Protein AF-A0A970Y385-F1 (afdb_monomer)

Secondary structure (DSSP, 8-state):
---------THHHHHHHHHHHHHHHHHHHHHHSTT-HHHHHHHHHHHHHHHHHHHHHHHHHHHHHHHHHHHHH-HHHHHHHHHHTT---TT---------

pLDDT: mean 77.18, std 12.48, range [42.38, 94.88]

Mean predicted aligned error: 15.63 Å

Sequence (100 aa):
MAYAKHRNTHKKELYYILCIVVVTLVLSFSIFGPGGYRQLRQAELELELQRARVEELERSNHERMQSIEELRSNKEALEKYARQKGYGKEGEIIHHVPGQ

Solvent-accessible surface area (backbone atoms only — not comparable to full-atom values): 6006 Å² total; per-residue (Å²): 136,86,83,80,77,79,77,77,74,57,63,61,60,52,49,52,52,50,52,50,52,52,52,54,49,52,53,48,45,52,52,71,31,92,87,10,66,59,56,53,54,50,52,51,54,50,50,52,54,52,48,53,52,50,53,53,49,52,51,54,48,50,56,51,48,50,52,50,51,51,36,68,74,32,68,65,55,37,49,55,53,35,49,77,73,72,48,69,62,94,89,53,84,78,82,78,78,86,80,133

Foldseek 3Di:
DDDPDPPPPCVVVVVVVVVVVVVVVVVCCQQVPDVHPVVVVVVVVVVVVVVVVVVVVVVVVVVVVVVVVVCVVDVVNVQVVCVVVVHDPVPDDDDDDPDD

Radius of gyration: 37.76 Å; Cα contacts (8 Å, |Δi|>4): 22; chains: 1; bounding box: 76×26×111 Å

Structure (mmCIF, N/CA/C/O backbone):
data_AF-A0A970Y385-F1
#
_entry.id   AF-A0A970Y385-F1
#
loop_
_atom_site.group_PDB
_atom_site.id
_atom_site.type_symbol
_atom_site.label_atom_id
_atom_site.label_alt_id
_atom_site.label_comp_id
_atom_site.label_asym_id
_atom_site.label_entity_id
_atom_site.label_seq_id
_atom_site.pdbx_PDB_ins_code
_atom_site.Cartn_x
_atom_site.Cartn_y
_atom_site.Cartn_z
_atom_site.occupancy
_atom_site.B_iso_or_equiv
_atom_site.auth_seq_id
_atom_site.auth_comp_id
_atom_site.auth_asym_id
_atom_site.auth_atom_id
_atom_site.pdbx_PDB_model_num
ATOM 1 N N . MET A 1 1 ? 35.122 -9.277 -72.509 1.00 42.38 1 MET A N 1
ATOM 2 C CA . MET A 1 1 ? 34.644 -8.233 -71.576 1.00 42.38 1 MET A CA 1
ATOM 3 C C . MET A 1 1 ? 34.367 -8.903 -70.239 1.00 42.38 1 MET A C 1
ATOM 5 O O . M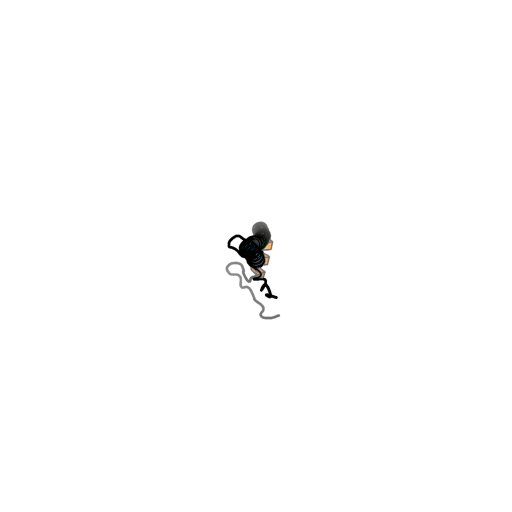ET A 1 1 ? 33.494 -9.757 -70.179 1.00 42.38 1 MET A O 1
ATOM 9 N N . ALA A 1 2 ? 35.192 -8.649 -69.221 1.00 43.38 2 ALA A N 1
ATOM 10 C CA . ALA A 1 2 ? 35.123 -9.359 -67.943 1.00 43.38 2 ALA A CA 1
ATOM 11 C C . ALA A 1 2 ? 34.048 -8.738 -67.036 1.00 43.38 2 ALA A C 1
ATOM 13 O O . ALA A 1 2 ? 34.110 -7.553 -66.716 1.00 43.38 2 ALA A O 1
ATOM 14 N N . TYR A 1 3 ? 33.058 -9.542 -66.645 1.00 53.66 3 TYR A N 1
ATOM 15 C CA . TYR A 1 3 ? 31.967 -9.147 -65.755 1.00 53.66 3 TYR A CA 1
ATOM 16 C C . TYR A 1 3 ? 32.496 -9.058 -64.316 1.00 53.66 3 TYR A C 1
ATOM 18 O O . TYR A 1 3 ? 32.768 -10.075 -63.673 1.00 53.66 3 TYR A O 1
ATOM 26 N N . ALA A 1 4 ? 32.679 -7.840 -63.807 1.00 53.34 4 ALA A N 1
ATOM 27 C CA . ALA A 1 4 ? 33.072 -7.611 -62.424 1.00 53.34 4 ALA A CA 1
ATOM 28 C C . ALA A 1 4 ? 31.910 -7.994 -61.492 1.00 53.34 4 ALA A C 1
ATOM 30 O O . ALA A 1 4 ? 30.915 -7.282 -61.366 1.00 53.34 4 ALA A O 1
ATOM 31 N N . LYS A 1 5 ? 32.027 -9.154 -60.842 1.00 53.19 5 LYS A N 1
ATOM 32 C CA . LYS A 1 5 ? 31.095 -9.617 -59.810 1.00 53.19 5 LYS A CA 1
ATOM 33 C C . LYS A 1 5 ? 31.213 -8.690 -58.600 1.00 53.19 5 LYS A C 1
ATOM 35 O O . LYS A 1 5 ? 32.161 -8.801 -57.824 1.00 53.19 5 LYS A O 1
ATOM 40 N N . HIS A 1 6 ? 30.262 -7.771 -58.451 1.00 54.91 6 HIS A N 1
ATOM 41 C CA . HIS A 1 6 ? 30.182 -6.859 -57.313 1.00 54.91 6 HIS A CA 1
ATOM 42 C C . HIS A 1 6 ? 29.996 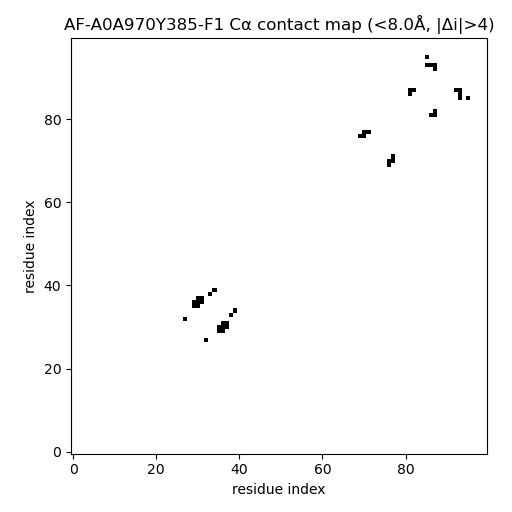-7.689 -56.033 1.00 54.91 6 HIS A C 1
ATOM 44 O O . HIS A 1 6 ? 28.914 -8.198 -55.741 1.00 54.91 6 HIS A O 1
ATOM 50 N N . ARG A 1 7 ? 31.085 -7.915 -55.290 1.00 59.62 7 ARG A N 1
ATOM 51 C CA . ARG A 1 7 ? 31.055 -8.606 -53.998 1.00 59.62 7 ARG A CA 1
ATOM 52 C C . ARG A 1 7 ? 30.494 -7.614 -52.981 1.00 59.62 7 ARG A C 1
ATOM 54 O O . ARG A 1 7 ? 31.245 -6.911 -52.306 1.00 59.62 7 ARG A O 1
ATOM 61 N N . ASN A 1 8 ? 29.167 -7.501 -52.946 1.00 62.69 8 ASN A N 1
ATOM 62 C CA . ASN A 1 8 ? 28.474 -6.593 -52.043 1.00 62.69 8 ASN A CA 1
ATOM 63 C C . ASN A 1 8 ? 28.884 -6.903 -50.606 1.00 62.69 8 ASN A C 1
ATOM 65 O O . ASN A 1 8 ? 28.675 -7.987 -50.064 1.00 62.69 8 ASN A O 1
ATOM 69 N N . THR A 1 9 ? 29.568 -5.935 -50.012 1.00 67.88 9 THR A N 1
ATOM 70 C CA . THR A 1 9 ? 30.086 -6.027 -48.658 1.00 67.88 9 THR A CA 1
ATOM 71 C C . THR A 1 9 ? 28.949 -5.628 -47.726 1.00 67.88 9 THR A C 1
ATOM 73 O O . THR A 1 9 ? 28.840 -4.478 -47.313 1.00 67.88 9 THR A O 1
ATOM 76 N N . HIS A 1 10 ? 28.094 -6.596 -47.385 1.00 77.12 10 HIS A N 1
ATOM 77 C CA . HIS A 1 10 ? 26.955 -6.456 -46.460 1.00 77.12 10 HIS A CA 1
ATOM 78 C C . HIS A 1 10 ? 27.366 -6.163 -45.001 1.00 77.12 10 HIS A C 1
ATOM 80 O O . HIS A 1 10 ? 26.557 -6.255 -44.086 1.00 77.12 10 HIS A O 1
ATOM 86 N N . LYS 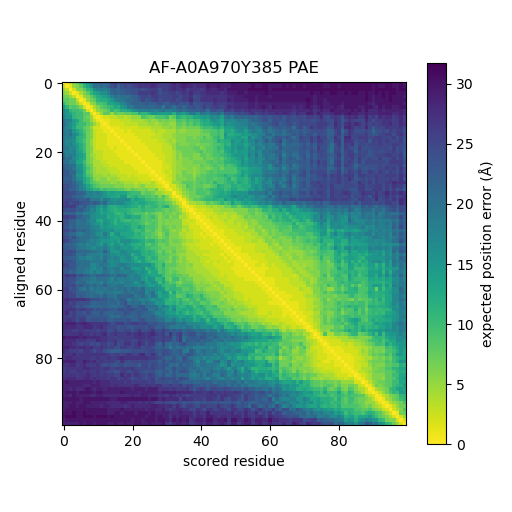A 1 11 ? 28.628 -5.785 -44.756 1.00 81.31 11 LYS A N 1
ATOM 87 C CA . LYS A 1 11 ? 29.149 -5.456 -43.422 1.00 81.31 11 LYS A CA 1
ATOM 88 C C . LYS A 1 11 ? 28.409 -4.273 -42.791 1.00 81.31 11 LYS A C 1
ATOM 90 O O . LYS A 1 11 ? 28.223 -4.265 -41.584 1.00 81.31 11 LYS A O 1
ATOM 95 N N . LYS A 1 12 ? 27.979 -3.297 -43.602 1.00 84.00 12 LYS A N 1
ATOM 96 C CA . LYS A 1 12 ? 27.217 -2.128 -43.131 1.00 84.00 12 LYS A CA 1
ATOM 97 C C . LYS A 1 12 ? 25.797 -2.513 -42.711 1.00 84.00 12 LYS A C 1
ATOM 99 O O . LYS A 1 12 ? 25.380 -2.161 -41.619 1.00 84.00 12 LYS A O 1
ATOM 104 N N . GLU A 1 13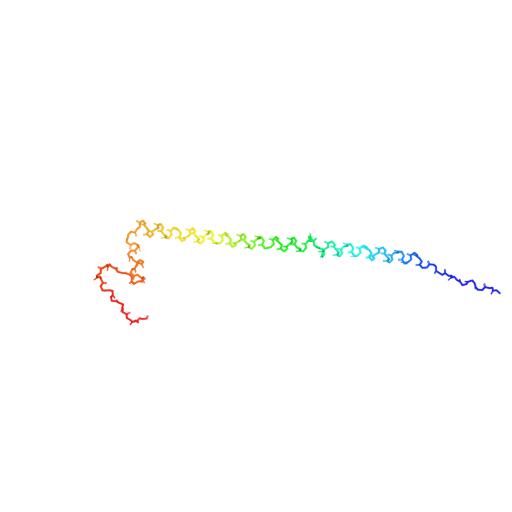 ? 25.108 -3.301 -43.534 1.00 86.69 13 GLU A N 1
ATOM 105 C CA . GLU A 1 13 ? 23.786 -3.866 -43.222 1.00 86.69 13 GLU A CA 1
ATOM 106 C C . GLU A 1 13 ? 23.830 -4.677 -41.918 1.00 86.69 13 GLU A C 1
ATOM 108 O O . GLU A 1 13 ? 23.050 -4.437 -41.001 1.00 86.69 13 GLU A O 1
ATOM 113 N N . LEU A 1 14 ? 24.815 -5.574 -41.789 1.00 90.44 14 LEU A N 1
ATOM 114 C CA . LEU A 1 14 ? 25.028 -6.372 -40.579 1.00 90.44 14 LEU A CA 1
ATOM 115 C C . LEU A 1 14 ? 25.312 -5.506 -39.347 1.00 90.44 14 LEU A C 1
ATOM 117 O O . LEU A 1 14 ? 24.818 -5.813 -38.267 1.00 90.44 14 LEU A O 1
ATOM 121 N N . TYR A 1 15 ? 26.074 -4.422 -39.502 1.00 91.94 15 TYR A N 1
ATOM 122 C CA . TYR A 1 15 ? 26.342 -3.480 -38.418 1.00 91.94 15 TYR A CA 1
ATOM 123 C C . TYR A 1 15 ? 25.065 -2.777 -37.942 1.00 91.94 15 TYR A C 1
ATOM 125 O O . TYR A 1 15 ? 24.811 -2.729 -36.741 1.00 91.94 15 TYR A O 1
ATOM 133 N N . TYR A 1 16 ? 24.225 -2.292 -38.862 1.00 93.38 16 TYR A N 1
ATOM 134 C CA . TYR A 1 16 ? 22.958 -1.656 -38.493 1.00 93.38 16 TYR A CA 1
ATOM 135 C C . TYR A 1 16 ? 21.989 -2.637 -37.833 1.00 93.38 16 TYR A C 1
ATOM 137 O O . TYR A 1 16 ? 21.394 -2.299 -36.811 1.00 93.38 16 TYR A O 1
ATOM 145 N N . ILE A 1 17 ? 21.881 -3.863 -38.352 1.00 93.44 17 ILE A N 1
ATOM 146 C CA . ILE A 1 17 ? 21.058 -4.915 -37.742 1.00 93.44 17 ILE A CA 1
ATOM 147 C C . ILE A 1 17 ? 21.552 -5.217 -36.323 1.00 93.44 17 ILE A C 1
ATOM 149 O O . ILE A 1 17 ? 20.748 -5.260 -35.394 1.00 93.44 17 ILE A O 1
ATOM 153 N N . LEU A 1 18 ? 22.867 -5.361 -36.128 1.00 94.25 18 LEU A N 1
ATOM 154 C CA . LEU A 1 18 ? 23.453 -5.594 -34.808 1.00 94.25 18 LEU A CA 1
ATOM 155 C C . LEU A 1 18 ? 23.150 -4.435 -33.845 1.00 94.25 18 LEU A C 1
ATOM 157 O O . LEU A 1 18 ? 22.726 -4.677 -32.718 1.00 94.25 18 LEU A O 1
ATOM 161 N N . CYS A 1 19 ? 23.308 -3.184 -34.288 1.00 94.06 19 CYS A N 1
ATOM 162 C CA . CYS A 1 19 ? 22.969 -2.011 -33.481 1.00 94.06 19 CYS A CA 1
ATOM 163 C C . CYS A 1 19 ? 21.497 -2.005 -33.059 1.00 94.06 19 CYS A C 1
ATOM 165 O O . CYS A 1 19 ? 21.206 -1.766 -31.889 1.00 94.06 19 CYS A O 1
ATOM 167 N N . ILE A 1 20 ? 20.575 -2.302 -33.979 1.00 94.88 20 ILE A N 1
ATOM 168 C CA . ILE A 1 20 ? 19.142 -2.365 -33.670 1.00 94.88 20 ILE A CA 1
ATOM 169 C C . ILE A 1 20 ? 18.876 -3.458 -32.631 1.00 94.88 20 ILE A C 1
ATOM 171 O O . ILE A 1 20 ? 18.231 -3.187 -31.623 1.00 94.88 20 ILE A O 1
ATOM 175 N N . VAL A 1 21 ? 19.431 -4.658 -32.820 1.00 94.81 21 VAL A N 1
ATOM 176 C CA . VAL A 1 21 ? 19.264 -5.782 -31.883 1.00 94.81 21 VAL A CA 1
ATOM 177 C C . VAL A 1 21 ? 19.760 -5.424 -30.481 1.00 94.81 21 VAL A C 1
ATOM 179 O O . VAL A 1 21 ? 19.065 -5.687 -29.500 1.00 94.81 21 VAL A O 1
ATOM 182 N N . VAL A 1 22 ? 20.926 -4.782 -30.373 1.00 94.62 22 VAL A N 1
ATOM 183 C CA . VAL A 1 22 ? 21.484 -4.344 -29.084 1.00 94.62 22 VAL A CA 1
ATOM 184 C C . VAL A 1 22 ? 20.566 -3.325 -28.411 1.00 94.62 22 VAL A C 1
ATOM 186 O O . VAL A 1 22 ? 20.244 -3.480 -27.234 1.00 94.62 22 VAL A O 1
ATOM 189 N N . VAL A 1 23 ? 20.091 -2.317 -29.146 1.00 93.75 23 VAL A N 1
ATOM 190 C CA . VAL A 1 23 ? 19.178 -1.299 -28.602 1.00 93.75 23 VAL A CA 1
ATOM 191 C C . VAL A 1 23 ? 17.864 -1.931 -28.136 1.00 93.75 23 VAL A C 1
ATOM 193 O O . VAL A 1 23 ? 17.404 -1.648 -27.030 1.00 93.75 23 VAL A O 1
ATOM 196 N N . THR A 1 24 ? 17.276 -2.830 -28.927 1.00 89.94 24 THR A N 1
ATOM 197 C CA . THR A 1 24 ? 16.033 -3.523 -28.559 1.00 89.94 24 THR A CA 1
ATOM 198 C C . THR A 1 24 ? 16.210 -4.398 -27.319 1.00 89.94 24 THR A C 1
ATOM 200 O O . THR A 1 24 ? 15.327 -4.418 -26.457 1.00 89.94 24 THR A O 1
ATOM 203 N N . LEU A 1 25 ? 17.349 -5.084 -27.183 1.00 88.88 25 LEU A N 1
ATOM 204 C CA . LEU A 1 25 ? 17.663 -5.866 -25.988 1.00 88.88 25 LEU A CA 1
ATOM 205 C C . LEU A 1 25 ? 17.789 -4.973 -24.755 1.00 88.88 25 LEU A C 1
ATOM 207 O O . LEU A 1 25 ? 17.149 -5.258 -23.748 1.00 88.88 25 LEU A O 1
ATOM 211 N N . VAL A 1 26 ? 18.539 -3.871 -24.835 1.00 86.62 26 VAL A N 1
ATOM 212 C CA . VAL A 1 26 ? 18.705 -2.934 -23.709 1.00 86.62 26 VAL A CA 1
ATOM 213 C C . VAL A 1 26 ? 17.359 -2.367 -23.254 1.00 86.62 26 VAL A C 1
ATOM 215 O O . VAL A 1 26 ? 17.072 -2.356 -22.058 1.00 86.62 26 VAL A O 1
ATOM 218 N N . LEU A 1 27 ? 16.498 -1.960 -24.189 1.00 83.50 27 LEU A N 1
ATOM 219 C CA . LEU A 1 27 ? 15.157 -1.466 -23.864 1.00 83.50 27 LEU A CA 1
ATOM 220 C C . LEU A 1 27 ? 14.289 -2.550 -23.218 1.00 83.50 27 LEU A C 1
ATOM 222 O O . LEU A 1 27 ? 13.618 -2.294 -22.220 1.00 83.50 27 LEU A O 1
ATOM 226 N N . SER A 1 28 ? 14.342 -3.776 -23.739 1.00 81.75 28 SER A N 1
ATOM 227 C CA . SER A 1 28 ? 13.593 -4.904 -23.180 1.00 81.75 28 SER A CA 1
ATOM 228 C C . SER A 1 28 ? 14.061 -5.234 -21.763 1.00 81.75 28 SER A C 1
ATOM 230 O O . SER A 1 28 ? 13.231 -5.373 -20.870 1.00 81.75 28 SER A O 1
ATOM 232 N N . PHE A 1 29 ? 15.374 -5.273 -21.521 1.00 79.25 29 PHE A N 1
ATOM 233 C CA . PHE A 1 29 ? 15.946 -5.469 -20.187 1.00 79.25 29 PHE A CA 1
ATOM 234 C C . PHE A 1 29 ? 15.653 -4.306 -19.237 1.00 79.25 29 PHE A C 1
ATOM 236 O O . PHE A 1 29 ? 15.497 -4.534 -18.047 1.00 79.25 29 PHE A O 1
ATOM 243 N N . SER A 1 30 ? 15.533 -3.071 -19.717 1.00 74.12 30 SER A N 1
ATOM 244 C CA . SER A 1 30 ? 15.165 -1.939 -18.860 1.00 74.12 30 SER A CA 1
ATOM 245 C C . SER A 1 30 ? 13.688 -1.985 -18.440 1.00 74.12 30 SER A C 1
ATOM 247 O O . SER A 1 30 ? 13.352 -1.666 -17.300 1.00 74.12 30 SER A O 1
ATOM 249 N N . ILE A 1 31 ? 12.800 -2.437 -19.332 1.00 68.44 31 ILE A N 1
ATOM 250 C CA . ILE A 1 31 ? 11.356 -2.522 -19.061 1.00 68.44 31 ILE A CA 1
ATOM 251 C C . ILE A 1 31 ? 10.998 -3.790 -18.265 1.00 68.44 31 ILE A C 1
ATOM 253 O O . ILE A 1 31 ? 10.141 -3.734 -17.381 1.00 68.44 31 ILE A O 1
ATOM 257 N N . PHE A 1 32 ? 11.639 -4.923 -18.574 1.00 70.25 32 PHE A N 1
ATOM 258 C CA . PHE A 1 32 ? 11.364 -6.241 -17.980 1.00 70.25 32 PHE A CA 1
ATOM 259 C C . PHE A 1 32 ? 12.411 -6.711 -16.963 1.00 70.25 32 PHE A C 1
ATOM 261 O O . PHE A 1 32 ? 12.246 -7.776 -16.370 1.00 70.25 32 PHE A O 1
ATOM 268 N N . GLY A 1 33 ? 13.489 -5.959 -16.760 1.00 68.56 33 GLY A N 1
ATOM 269 C CA . GLY A 1 33 ? 14.539 -6.319 -15.815 1.00 68.56 33 GLY A CA 1
ATOM 270 C C . GLY A 1 33 ? 14.118 -6.181 -14.351 1.00 68.56 33 GLY A C 1
ATOM 271 O O . GLY A 1 33 ? 13.110 -5.537 -14.036 1.00 68.56 33 GLY A O 1
ATOM 272 N N . PRO A 1 34 ? 14.899 -6.782 -13.437 1.00 59.72 34 PRO A N 1
ATOM 273 C CA . PRO A 1 34 ? 14.704 -6.625 -11.999 1.00 59.72 34 PRO A CA 1
ATOM 274 C C . PRO A 1 34 ? 14.817 -5.141 -11.614 1.00 59.72 34 PRO A C 1
ATOM 276 O O . PRO A 1 34 ? 15.784 -4.478 -11.981 1.00 59.72 34 PRO A O 1
ATOM 279 N N . GLY A 1 35 ? 13.806 -4.610 -10.919 1.00 62.66 35 GLY A N 1
ATOM 280 C CA . GLY A 1 35 ? 13.692 -3.176 -10.613 1.00 62.66 35 GLY A CA 1
ATOM 281 C C . GLY A 1 35 ? 13.109 -2.304 -11.737 1.00 62.66 35 GLY A C 1
ATOM 282 O O . GLY A 1 35 ? 13.094 -1.082 -11.613 1.00 62.66 35 GLY A O 1
ATOM 283 N N . GLY A 1 36 ? 12.627 -2.900 -12.833 1.00 66.81 36 GLY A N 1
ATOM 284 C CA . GLY A 1 36 ? 12.000 -2.174 -13.939 1.00 66.81 36 GLY A CA 1
ATOM 285 C C . GLY A 1 36 ? 10.637 -1.561 -13.591 1.00 66.81 36 GLY A C 1
ATOM 286 O O . GLY A 1 36 ? 10.008 -1.880 -12.578 1.00 66.81 36 GLY A O 1
ATOM 287 N N . TYR A 1 37 ? 10.130 -0.715 -14.493 1.00 69.44 37 TYR A N 1
ATOM 288 C CA . TYR A 1 37 ? 8.885 0.055 -14.332 1.00 69.44 37 TYR A CA 1
ATOM 289 C C . TYR A 1 37 ? 7.665 -0.797 -13.936 1.00 69.44 37 TYR A C 1
ATOM 291 O O . TYR A 1 37 ? 6.792 -0.341 -13.200 1.00 69.44 37 TYR A O 1
ATOM 299 N N . ARG A 1 38 ? 7.602 -2.060 -14.384 1.00 73.38 38 ARG A N 1
ATOM 300 C CA . ARG A 1 38 ? 6.506 -2.970 -14.018 1.00 73.38 38 ARG A CA 1
ATOM 301 C C . ARG A 1 38 ? 6.521 -3.386 -12.549 1.00 73.38 38 ARG A C 1
ATOM 303 O O . ARG A 1 38 ? 5.452 -3.434 -11.952 1.00 73.38 38 ARG A O 1
ATOM 310 N N . GLN A 1 39 ? 7.694 -3.661 -11.978 1.00 76.75 39 GLN A N 1
ATOM 311 C CA . GLN A 1 39 ? 7.804 -4.028 -10.562 1.00 76.75 39 GLN A CA 1
ATOM 312 C C . GLN A 1 39 ? 7.500 -2.833 -9.664 1.00 76.75 39 GLN A C 1
ATOM 314 O O . GLN A 1 39 ? 6.757 -2.980 -8.702 1.00 76.75 39 GLN A O 1
ATOM 319 N N . LEU A 1 40 ? 7.997 -1.645 -10.025 1.00 77.62 40 LEU A N 1
ATOM 320 C CA . LEU A 1 40 ? 7.674 -0.406 -9.314 1.00 77.62 40 LEU A CA 1
ATOM 321 C C . LEU A 1 40 ? 6.165 -0.153 -9.292 1.00 77.62 40 LEU A C 1
ATOM 323 O O . LEU A 1 40 ? 5.592 0.050 -8.229 1.00 77.62 40 LEU A O 1
ATOM 327 N N . ARG A 1 41 ? 5.500 -0.276 -10.445 1.00 80.06 41 ARG A N 1
ATOM 328 C CA . ARG A 1 41 ? 4.053 -0.060 -10.536 1.00 80.06 41 ARG A CA 1
ATOM 329 C C . ARG A 1 41 ? 3.236 -1.105 -9.770 1.00 80.06 41 ARG A C 1
ATOM 331 O O . ARG A 1 41 ? 2.185 -0.779 -9.231 1.00 80.06 41 ARG A O 1
ATOM 338 N N . GLN A 1 42 ? 3.695 -2.356 -9.722 1.00 81.25 42 GLN A N 1
ATOM 339 C CA . GLN A 1 42 ? 3.065 -3.391 -8.894 1.00 81.25 42 GLN A CA 1
ATOM 340 C C . GLN A 1 42 ? 3.245 -3.106 -7.401 1.00 81.25 42 GLN A C 1
ATOM 342 O O . GLN A 1 42 ? 2.277 -3.210 -6.655 1.00 81.25 42 GLN A O 1
ATOM 347 N N . ALA A 1 43 ? 4.443 -2.695 -6.981 1.00 79.88 43 ALA A N 1
ATOM 348 C CA . ALA A 1 43 ? 4.721 -2.342 -5.593 1.00 79.88 43 ALA A CA 1
ATOM 349 C C . ALA A 1 43 ? 3.925 -1.107 -5.136 1.00 79.88 43 ALA A C 1
ATOM 351 O O . ALA A 1 43 ? 3.431 -1.085 -4.014 1.00 79.88 43 ALA A O 1
ATOM 352 N N . GLU A 1 44 ? 3.752 -0.105 -6.005 1.00 83.00 44 GLU A N 1
ATOM 353 C CA . GLU A 1 44 ? 2.891 1.056 -5.740 1.00 83.00 44 GLU A CA 1
ATOM 354 C C . GLU A 1 44 ? 1.430 0.641 -5.535 1.00 83.00 44 GLU A C 1
ATOM 356 O O . GLU A 1 44 ? 0.823 1.021 -4.536 1.00 83.00 44 GLU A O 1
ATOM 361 N N . LEU A 1 45 ? 0.885 -0.197 -6.425 1.00 86.50 45 LEU A N 1
ATOM 362 C CA . LEU A 1 45 ? -0.481 -0.717 -6.291 1.00 86.50 45 LEU A CA 1
ATOM 363 C C . LEU A 1 45 ? -0.663 -1.543 -5.012 1.00 86.50 45 LEU A C 1
ATOM 365 O O . LEU A 1 45 ? -1.691 -1.445 -4.344 1.00 86.50 45 LEU A O 1
ATOM 369 N N . GLU A 1 46 ? 0.326 -2.361 -4.658 1.00 84.75 46 GLU A N 1
ATOM 370 C CA . GLU A 1 46 ? 0.284 -3.163 -3.438 1.00 84.75 46 GLU A CA 1
ATOM 371 C C . GLU A 1 46 ? 0.347 -2.285 -2.180 1.00 84.75 46 GLU A C 1
ATOM 373 O O . GLU A 1 46 ? -0.412 -2.509 -1.235 1.00 84.75 46 GLU A O 1
ATOM 378 N N . LEU A 1 47 ? 1.173 -1.236 -2.190 1.00 86.50 47 LEU A N 1
ATOM 379 C CA . LEU A 1 47 ? 1.228 -0.236 -1.125 1.00 86.50 47 LEU A CA 1
ATOM 380 C C . LEU A 1 47 ? -0.097 0.510 -0.962 1.00 86.50 47 LEU A C 1
ATOM 382 O O . LEU A 1 47 ? -0.554 0.694 0.166 1.00 86.50 47 LEU A O 1
ATOM 386 N N . GLU A 1 48 ? -0.725 0.934 -2.059 1.00 88.56 48 GLU A N 1
ATOM 387 C CA . GLU A 1 48 ? -2.031 1.599 -2.017 1.00 88.56 48 GLU A CA 1
ATOM 388 C C . GLU A 1 48 ? -3.114 0.681 -1.443 1.00 88.56 48 GLU A C 1
ATOM 390 O O . GLU A 1 48 ? -3.866 1.090 -0.556 1.00 88.56 48 GLU A O 1
ATOM 395 N N . LEU A 1 49 ? -3.151 -0.585 -1.869 1.00 90.00 49 LEU A N 1
ATOM 396 C CA . LEU A 1 49 ? -4.086 -1.578 -1.336 1.00 90.00 49 LEU A CA 1
ATOM 397 C C . LEU A 1 49 ? -3.876 -1.830 0.158 1.00 90.00 49 LEU A C 1
ATOM 399 O O . LEU A 1 49 ? -4.844 -1.935 0.913 1.00 90.00 49 LEU A O 1
ATOM 403 N N . GLN A 1 50 ? -2.623 -1.937 0.600 1.00 85.50 50 GLN A N 1
ATOM 404 C CA . GLN A 1 50 ? -2.311 -2.128 2.014 1.00 85.50 50 GLN A CA 1
ATOM 405 C C . GLN A 1 50 ? -2.703 -0.901 2.842 1.00 85.50 50 GLN A C 1
ATOM 407 O O . GLN A 1 50 ? -3.302 -1.061 3.904 1.00 85.50 50 GLN A O 1
ATOM 412 N N . ARG A 1 51 ? -2.449 0.316 2.346 1.00 86.81 51 ARG A N 1
ATOM 413 C CA . ARG A 1 51 ? -2.884 1.557 3.008 1.00 86.81 51 ARG A CA 1
ATOM 414 C C . ARG A 1 51 ? -4.400 1.635 3.138 1.00 86.81 51 ARG A C 1
ATOM 416 O O . ARG A 1 51 ? -4.885 1.922 4.226 1.00 86.81 51 ARG A O 1
ATOM 423 N N . ALA A 1 52 ? -5.134 1.309 2.076 1.00 89.12 52 ALA A N 1
ATOM 424 C CA . ALA A 1 52 ? -6.593 1.288 2.107 1.00 89.12 52 ALA A CA 1
ATOM 425 C C . ALA A 1 52 ? -7.131 0.302 3.160 1.00 89.12 52 ALA A C 1
ATOM 427 O O . ALA A 1 52 ? -8.053 0.635 3.900 1.00 89.12 52 ALA A O 1
ATOM 428 N N . ARG A 1 53 ? -6.516 -0.883 3.290 1.00 86.38 53 ARG A N 1
ATOM 429 C CA . ARG A 1 53 ? -6.887 -1.852 4.336 1.00 86.38 53 ARG A CA 1
ATOM 430 C C . ARG A 1 53 ? -6.594 -1.352 5.743 1.00 86.38 53 ARG A C 1
ATOM 432 O O . ARG A 1 53 ? -7.384 -1.610 6.644 1.00 86.38 53 ARG A O 1
ATOM 439 N N . VAL A 1 54 ? -5.459 -0.686 5.949 1.00 89.25 54 VAL A N 1
ATOM 440 C CA . VAL A 1 54 ? -5.122 -0.107 7.257 1.00 89.25 54 VAL A CA 1
ATOM 441 C C . VAL A 1 54 ? -6.143 0.959 7.632 1.00 89.25 54 VAL A C 1
ATOM 443 O O . VAL A 1 54 ? -6.668 0.921 8.738 1.00 89.25 54 VAL A O 1
ATOM 446 N N . GLU A 1 55 ? -6.486 1.846 6.702 1.00 90.94 55 GLU A N 1
ATOM 447 C CA . GLU A 1 55 ? -7.466 2.903 6.948 1.00 90.94 55 GLU A CA 1
ATOM 448 C C . GLU A 1 55 ? -8.864 2.337 7.253 1.00 90.94 55 GLU A C 1
ATOM 450 O O . GLU A 1 55 ? -9.533 2.788 8.183 1.00 90.94 55 GLU A O 1
ATOM 455 N N . GLU A 1 56 ? -9.302 1.309 6.522 1.00 91.06 56 GLU A N 1
ATOM 456 C CA . GLU A 1 56 ? -10.551 0.596 6.811 1.00 91.06 56 GLU A CA 1
ATOM 457 C C . GLU A 1 56 ? -10.532 -0.033 8.213 1.00 91.06 56 GLU A C 1
ATOM 459 O O . GLU A 1 56 ? -11.499 0.083 8.975 1.00 91.06 56 GLU A O 1
ATOM 464 N N . LEU A 1 57 ? -9.416 -0.668 8.581 1.00 89.62 57 LEU A N 1
ATOM 465 C CA . LEU A 1 57 ? -9.270 -1.322 9.875 1.00 89.62 57 LEU A CA 1
ATOM 466 C C . LEU A 1 57 ? -9.251 -0.309 11.024 1.00 89.62 57 LEU A C 1
ATOM 468 O O . LEU A 1 57 ? -9.886 -0.548 12.049 1.00 89.62 57 LEU A O 1
ATOM 472 N N . GLU A 1 58 ? -8.570 0.825 10.855 1.00 88.62 58 GLU A N 1
ATOM 473 C CA . GLU A 1 58 ? -8.550 1.913 11.834 1.00 88.62 58 GLU A CA 1
ATOM 474 C C . GLU A 1 58 ? -9.942 2.511 12.039 1.00 88.62 58 GLU A C 1
ATOM 476 O O . GLU A 1 58 ? -10.364 2.677 13.186 1.00 88.62 58 GLU A O 1
ATOM 481 N N . ARG A 1 59 ? -10.696 2.757 10.958 1.00 89.81 59 ARG A N 1
ATOM 482 C CA . ARG A 1 59 ? -12.087 3.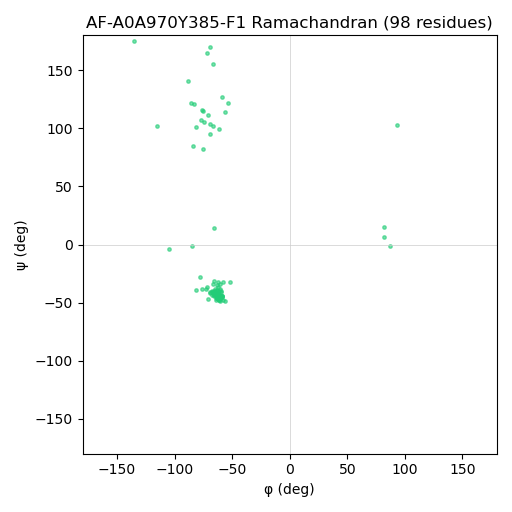229 11.055 1.00 89.81 59 ARG A CA 1
ATOM 483 C C . ARG A 1 59 ? -12.968 2.230 11.798 1.00 89.81 59 ARG A C 1
ATOM 485 O O . ARG A 1 59 ? -13.642 2.614 12.751 1.00 89.81 59 ARG A O 1
ATOM 492 N N . SER A 1 60 ? -12.905 0.945 11.440 1.00 88.19 60 SER A N 1
ATOM 493 C CA . SER A 1 60 ? -13.688 -0.088 12.132 1.00 88.19 60 SER A CA 1
ATOM 494 C C . SER A 1 60 ? -13.297 -0.215 13.606 1.00 88.19 60 SER A C 1
ATOM 496 O O . SER A 1 60 ? -14.151 -0.437 14.466 1.00 88.19 60 SER A O 1
ATOM 498 N N . ASN A 1 61 ? -12.011 -0.066 13.926 1.00 89.50 61 ASN A N 1
ATOM 499 C CA . ASN A 1 61 ? -11.543 -0.090 15.306 1.00 89.50 61 ASN A CA 1
ATOM 500 C C . ASN A 1 61 ? -12.086 1.113 16.087 1.00 89.50 61 ASN A C 1
ATOM 502 O O . ASN A 1 61 ? -12.598 0.942 17.191 1.00 89.50 61 ASN A O 1
ATOM 506 N N . HIS A 1 62 ? -12.067 2.305 15.487 1.00 89.06 62 HIS A N 1
ATOM 507 C CA . HIS A 1 62 ? -12.611 3.509 16.104 1.00 89.06 62 HIS A CA 1
ATOM 508 C C . HIS A 1 62 ? -14.115 3.386 16.392 1.00 89.06 62 HIS A C 1
ATOM 510 O O . HIS A 1 62 ? -14.542 3.655 17.511 1.00 89.06 62 HIS A O 1
ATOM 516 N N . GLU A 1 63 ? -14.908 2.892 15.437 1.00 87.88 63 GLU A N 1
ATOM 517 C CA . GLU A 1 63 ? -16.350 2.651 15.618 1.00 87.88 63 GLU A CA 1
ATOM 518 C C . GLU A 1 63 ? -16.639 1.629 16.729 1.00 87.88 63 GLU A C 1
ATOM 520 O O . GLU A 1 63 ? -17.528 1.816 17.568 1.00 87.88 63 GLU A O 1
ATOM 525 N N . ARG A 1 64 ? -15.859 0.542 16.780 1.00 82.56 64 ARG A N 1
ATOM 526 C CA . ARG A 1 64 ? -15.973 -0.464 17.845 1.00 82.56 64 ARG A CA 1
ATOM 527 C C . ARG A 1 64 ? -15.602 0.119 19.200 1.00 82.56 64 ARG A C 1
ATOM 529 O O . ARG A 1 64 ? -16.269 -0.186 20.184 1.00 82.56 64 ARG A O 1
ATOM 536 N N . MET A 1 65 ? -14.565 0.949 19.257 1.00 84.38 65 MET A N 1
ATOM 537 C CA . MET A 1 65 ? -14.137 1.590 20.495 1.00 84.38 65 MET A CA 1
ATOM 538 C C . MET A 1 65 ? -15.202 2.560 21.008 1.00 84.38 65 MET A C 1
ATOM 540 O O . MET A 1 65 ? -15.531 2.518 22.188 1.00 84.38 65 MET A O 1
ATOM 544 N N . GLN A 1 66 ? -15.809 3.355 20.122 1.00 84.44 66 GLN A N 1
ATOM 545 C CA . GLN A 1 66 ? -16.946 4.211 20.471 1.00 84.44 66 GLN A CA 1
ATOM 546 C C . GLN A 1 66 ? -18.118 3.390 21.019 1.00 84.44 66 GLN A C 1
ATOM 548 O O . GLN A 1 66 ? -18.651 3.714 22.075 1.00 84.44 66 GLN A O 1
ATOM 553 N N . SER A 1 67 ? -18.447 2.267 20.374 1.00 77.81 67 SER A N 1
ATOM 554 C CA . SER A 1 67 ? -19.496 1.357 20.852 1.00 77.81 67 SER A CA 1
ATOM 555 C C . SER A 1 67 ? -19.189 0.808 22.253 1.00 77.81 67 SER A C 1
ATOM 557 O O . SER A 1 67 ? -20.078 0.697 23.094 1.00 77.81 67 SER A O 1
ATOM 559 N N . ILE A 1 68 ? -17.924 0.468 22.527 1.00 80.56 68 ILE A N 1
ATOM 560 C CA . ILE A 1 68 ? -17.478 0.014 23.851 1.00 80.56 68 ILE A CA 1
ATOM 561 C C . ILE A 1 68 ? -17.605 1.143 24.880 1.00 80.56 68 ILE A C 1
ATOM 563 O O . ILE A 1 68 ? -18.087 0.897 25.985 1.00 80.56 68 ILE A O 1
ATOM 567 N N . GLU A 1 69 ? -17.200 2.365 24.537 1.00 80.31 69 GLU A N 1
ATOM 568 C CA . GLU A 1 69 ? -17.280 3.537 25.416 1.00 80.31 69 GLU A CA 1
ATOM 569 C C . GLU A 1 69 ? -18.743 3.880 25.760 1.00 80.31 69 GLU A C 1
ATOM 571 O O . GLU A 1 69 ? -19.077 4.119 26.922 1.00 80.31 69 GLU A O 1
ATOM 576 N N . GLU A 1 70 ? -19.646 3.827 24.779 1.00 77.12 70 GLU A N 1
ATOM 577 C CA . GLU A 1 70 ? -21.091 4.014 24.965 1.00 77.12 70 GLU A CA 1
ATOM 578 C C . GLU A 1 70 ? -21.699 2.931 25.864 1.00 77.12 70 GLU A C 1
ATOM 580 O O . GLU A 1 70 ? -22.427 3.232 26.814 1.00 77.12 70 GLU A O 1
ATOM 585 N N . LEU A 1 71 ? -21.356 1.662 25.621 1.00 72.50 71 LEU A N 1
ATOM 586 C CA . LEU A 1 71 ? -21.793 0.545 26.461 1.00 72.50 71 LEU A CA 1
ATOM 587 C C . LEU A 1 71 ? -21.244 0.656 27.890 1.00 72.50 71 LEU A C 1
ATOM 589 O O . LEU A 1 71 ? -21.920 0.278 28.844 1.00 72.50 71 LEU A O 1
ATOM 593 N N . ARG A 1 72 ? -20.023 1.172 28.062 1.00 72.38 72 ARG A N 1
ATOM 594 C CA . ARG A 1 72 ? -19.388 1.331 29.377 1.00 72.38 72 ARG A CA 1
ATOM 595 C C . ARG A 1 72 ? -19.961 2.509 30.160 1.00 72.38 72 ARG A C 1
ATOM 597 O O . ARG A 1 72 ? -20.101 2.414 31.378 1.00 72.38 72 ARG A O 1
ATOM 604 N N . SER A 1 73 ? -20.267 3.610 29.479 1.00 74.00 73 SER A N 1
ATOM 605 C CA . SER A 1 73 ? -20.798 4.832 30.093 1.00 74.00 73 SER A CA 1
ATOM 606 C C . SER A 1 73 ? -22.285 4.726 30.430 1.00 74.00 73 SER A C 1
ATOM 608 O O . SER A 1 73 ? -22.730 5.338 31.402 1.00 74.00 73 SER A O 1
ATOM 610 N N . ASN A 1 74 ? -23.049 3.907 29.697 1.00 74.00 74 ASN A N 1
ATOM 611 C CA . ASN A 1 74 ? -24.478 3.733 29.920 1.00 74.00 74 ASN A CA 1
ATOM 612 C C . ASN A 1 74 ? -24.836 2.307 30.376 1.00 74.00 74 ASN A C 1
ATOM 614 O O . ASN A 1 74 ? -24.977 1.372 29.586 1.00 74.00 74 ASN A O 1
ATOM 618 N N . LYS A 1 75 ? -25.072 2.163 31.684 1.00 70.69 75 LYS A N 1
ATOM 619 C CA . LYS A 1 75 ? -25.460 0.901 32.333 1.00 70.69 75 LYS A CA 1
ATOM 620 C C . LYS A 1 75 ? -26.756 0.299 31.765 1.00 70.69 75 LYS A C 1
ATOM 622 O O . LYS A 1 75 ? -26.879 -0.921 31.702 1.00 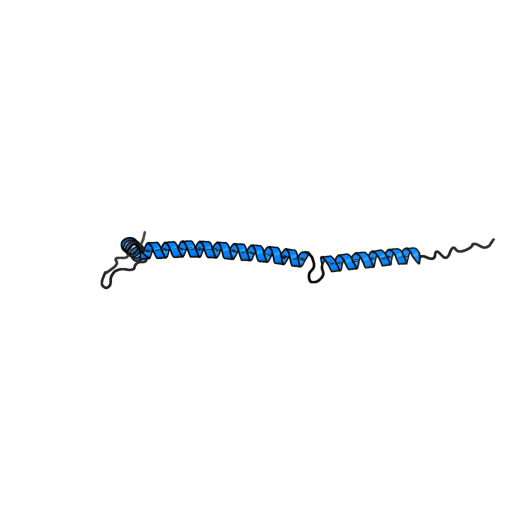70.69 75 LYS A O 1
ATOM 627 N N . GLU A 1 76 ? -27.697 1.135 31.329 1.00 74.62 76 GLU A N 1
ATOM 628 C CA . GLU A 1 76 ? -28.965 0.712 30.716 1.00 74.62 76 GLU A CA 1
ATOM 629 C C . GLU A 1 76 ? -28.754 0.156 29.298 1.00 74.62 76 GLU A C 1
ATOM 631 O O . GLU A 1 76 ? -29.360 -0.848 28.917 1.00 74.62 76 GLU A O 1
ATOM 636 N N . ALA A 1 77 ? -27.840 0.759 28.529 1.00 70.44 77 ALA A N 1
ATOM 637 C CA . ALA A 1 77 ? -27.460 0.267 27.204 1.00 70.44 77 ALA A CA 1
ATOM 638 C C . ALA A 1 77 ? -26.746 -1.093 27.291 1.00 70.44 77 ALA A C 1
ATOM 640 O O . ALA A 1 77 ? -27.048 -2.002 26.512 1.00 70.44 77 ALA A O 1
ATOM 641 N N . LEU A 1 78 ? -25.864 -1.261 28.282 1.00 75.50 78 LEU A N 1
ATOM 642 C CA . LEU A 1 78 ? -25.199 -2.533 28.566 1.00 75.50 78 LEU A CA 1
ATOM 643 C C . LEU A 1 78 ? -26.200 -3.631 28.938 1.00 75.50 78 LEU A C 1
ATOM 645 O O . LEU A 1 78 ? -26.106 -4.744 28.424 1.00 75.50 78 LEU A O 1
ATOM 649 N N . GLU A 1 79 ? -27.179 -3.323 29.792 1.00 76.44 79 GLU A N 1
ATOM 650 C CA . GLU A 1 79 ? -28.217 -4.281 30.182 1.00 76.44 79 GLU A CA 1
ATOM 651 C C . GLU A 1 79 ? -29.083 -4.694 28.981 1.00 76.44 79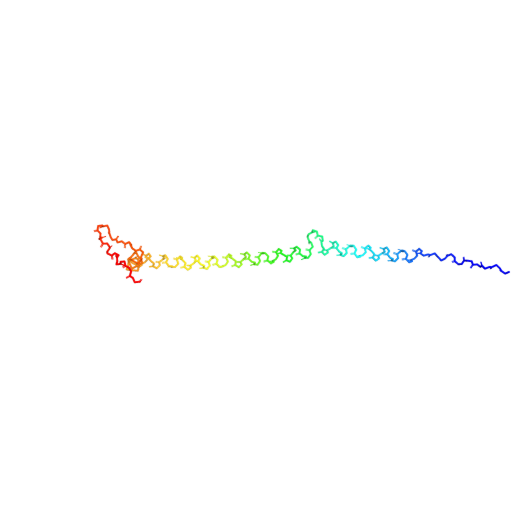 GLU A C 1
ATOM 653 O O . GLU A 1 79 ? -29.352 -5.880 28.788 1.00 76.44 79 GLU A O 1
ATOM 658 N N . LYS A 1 80 ? -29.458 -3.747 28.112 1.00 79.12 80 LYS A N 1
ATOM 659 C CA . LYS A 1 80 ? -30.216 -4.037 26.885 1.00 79.12 80 LYS A CA 1
ATOM 660 C C . LYS A 1 80 ? -29.437 -4.938 25.917 1.00 79.12 80 LYS A C 1
AT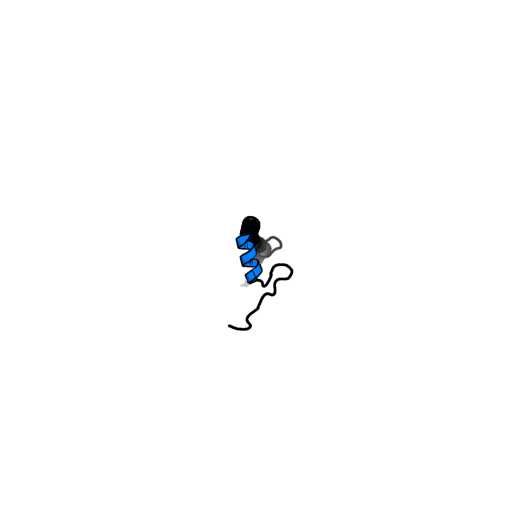OM 662 O O . LYS A 1 80 ? -30.009 -5.888 25.380 1.00 79.12 80 LYS A O 1
ATOM 667 N N . TYR A 1 81 ? -28.145 -4.671 25.715 1.00 76.75 81 TYR A N 1
ATOM 668 C CA . TYR A 1 81 ? -27.269 -5.499 24.879 1.00 76.75 81 TYR A CA 1
ATOM 669 C C . TYR A 1 81 ? -27.063 -6.900 25.476 1.00 76.75 81 TYR A C 1
ATOM 671 O O . TYR A 1 81 ? -27.154 -7.902 24.765 1.00 76.75 81 TYR A O 1
ATOM 679 N N . ALA A 1 82 ? -26.861 -6.988 26.793 1.00 78.69 82 ALA A N 1
ATOM 680 C CA . ALA A 1 82 ? -26.739 -8.250 27.515 1.00 78.69 82 ALA A CA 1
ATOM 681 C C . ALA A 1 82 ? -28.002 -9.112 27.357 1.00 78.69 82 ALA A C 1
ATOM 683 O O . ALA A 1 82 ? -27.896 -10.279 26.980 1.00 78.69 82 ALA A O 1
ATOM 684 N N . ARG A 1 83 ? -29.195 -8.519 27.519 1.00 78.38 83 ARG A N 1
ATOM 685 C CA . ARG A 1 83 ? -30.476 -9.218 27.325 1.00 78.38 83 ARG A CA 1
ATOM 686 C C . ARG A 1 83 ? -30.676 -9.700 25.885 1.00 78.38 83 ARG A C 1
ATOM 688 O O . ARG A 1 83 ? -31.127 -10.824 25.696 1.00 78.38 83 ARG A O 1
ATOM 695 N N . GLN A 1 84 ? -30.292 -8.913 24.871 1.00 80.19 84 GLN A N 1
ATOM 696 C CA . GLN A 1 84 ? -30.325 -9.357 23.463 1.00 80.19 84 GLN A CA 1
ATOM 697 C C . GLN A 1 84 ? -29.402 -10.549 23.189 1.00 80.19 84 GLN A C 1
ATOM 699 O O . GLN A 1 84 ? -29.699 -11.382 22.337 1.00 80.19 84 GLN A O 1
ATOM 704 N N . LYS A 1 85 ? -28.277 -10.634 23.901 1.00 79.00 85 LYS A N 1
ATOM 705 C CA . LYS A 1 85 ? -27.336 -11.756 23.812 1.00 79.00 85 LYS A CA 1
ATOM 706 C C . LYS A 1 85 ? -27.720 -12.944 24.703 1.00 79.00 85 LYS A C 1
ATOM 708 O O . LYS A 1 85 ? -27.024 -13.953 24.674 1.00 79.00 85 LYS A O 1
ATOM 713 N N . GLY A 1 86 ? -28.817 -12.843 25.459 1.00 77.69 86 GLY A N 1
ATOM 714 C CA . GLY A 1 86 ? -29.301 -13.900 26.347 1.00 77.69 86 GLY A CA 1
ATOM 715 C C . GLY A 1 86 ? -28.610 -13.957 27.710 1.00 77.69 86 GLY A C 1
ATOM 716 O O . GLY A 1 86 ? -28.743 -14.959 28.406 1.00 77.69 86 GLY A O 1
ATOM 717 N N . TYR A 1 87 ? -27.884 -12.907 28.103 1.00 79.00 87 TYR A N 1
ATOM 718 C CA . TYR A 1 87 ? -27.305 -12.773 29.440 1.00 79.00 87 TYR A CA 1
ATOM 719 C C . TYR A 1 87 ? -28.301 -12.112 30.404 1.00 79.00 87 TYR A C 1
ATOM 721 O O . TYR A 1 87 ? -29.006 -11.171 30.033 1.00 79.00 87 TYR A O 1
ATOM 729 N N . GLY A 1 88 ? -28.338 -12.594 31.648 1.00 74.25 88 GLY A N 1
ATOM 730 C CA . GLY A 1 88 ? -29.205 -12.109 32.731 1.00 74.25 88 GLY A CA 1
ATOM 731 C C . GLY A 1 88 ? -28.426 -11.969 34.031 1.00 74.25 88 GLY A C 1
ATOM 732 O O . GLY A 1 88 ? -27.246 -12.323 34.084 1.00 74.25 88 GLY A O 1
ATOM 733 N N . LYS A 1 89 ? -29.056 -11.436 35.082 1.00 73.50 89 LYS A N 1
ATOM 734 C CA . LYS A 1 89 ? -28.406 -11.371 36.400 1.00 73.50 89 LYS A CA 1
ATOM 735 C C . LYS A 1 89 ? -28.206 -12.774 36.978 1.00 73.50 89 LYS A C 1
ATOM 737 O O . LYS A 1 89 ? -28.936 -13.704 36.642 1.00 73.50 89 LYS A O 1
ATOM 742 N N . GLU A 1 90 ? -27.225 -12.925 37.870 1.00 71.62 90 GLU A N 1
ATOM 743 C CA . GLU A 1 90 ? -27.036 -14.181 38.605 1.00 71.62 90 GLU A CA 1
ATOM 744 C C . GLU A 1 90 ? -28.344 -14.591 39.303 1.00 71.62 90 GLU A C 1
ATOM 746 O O . GLU A 1 90 ? -28.908 -13.825 40.085 1.00 71.62 90 GLU A O 1
ATOM 751 N N . GLY A 1 91 ? -28.843 -15.790 38.983 1.00 67.88 91 GLY A N 1
ATOM 752 C CA . GLY A 1 91 ? -30.100 -16.333 39.512 1.00 67.88 91 GLY A CA 1
ATOM 753 C C . GLY A 1 91 ? -31.372 -15.963 38.734 1.00 67.88 91 GLY A C 1
ATOM 754 O O . GLY A 1 91 ? -32.451 -16.424 39.103 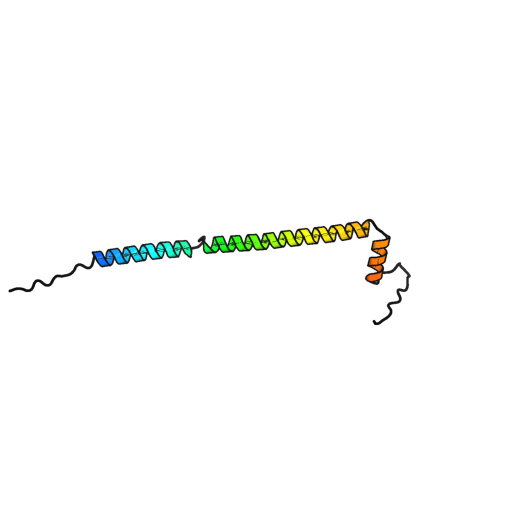1.00 67.88 91 GLY A O 1
ATOM 755 N N . GLU A 1 92 ? -31.283 -15.173 37.661 1.00 70.12 92 GLU A N 1
ATOM 756 C CA . GLU A 1 92 ? -32.430 -14.805 36.822 1.00 70.12 92 GLU A CA 1
ATOM 757 C C . GLU A 1 92 ? -32.695 -15.876 35.745 1.00 70.12 92 GLU A C 1
ATOM 759 O O . GLU A 1 92 ? -31.831 -16.189 34.925 1.00 70.12 92 GLU A O 1
ATOM 764 N N . ILE A 1 93 ? -33.903 -16.451 35.729 1.00 65.44 93 ILE A N 1
ATOM 765 C CA . ILE A 1 93 ? -34.321 -17.423 34.707 1.00 65.44 93 ILE A CA 1
ATOM 766 C C . ILE A 1 93 ? -34.761 -16.647 33.461 1.00 65.44 93 ILE A C 1
ATOM 768 O O . ILE A 1 93 ? -35.872 -16.119 33.405 1.00 65.44 93 ILE A O 1
ATOM 772 N N . ILE A 1 94 ? -33.897 -16.576 32.445 1.00 64.44 94 ILE A N 1
ATOM 773 C CA . ILE A 1 94 ? -34.258 -15.983 31.152 1.00 64.44 94 ILE A CA 1
ATOM 774 C C . ILE A 1 94 ? -35.118 -16.977 30.373 1.00 64.44 94 ILE A C 1
ATOM 776 O O . ILE A 1 94 ? -34.620 -17.965 29.834 1.00 64.44 94 ILE A O 1
ATOM 780 N N . HIS A 1 95 ? -36.413 -16.685 30.265 1.00 61.47 95 HIS A N 1
ATOM 781 C CA . HIS A 1 95 ? -37.311 -17.393 29.358 1.00 61.47 95 HIS A CA 1
ATOM 782 C C . HIS A 1 95 ? -36.965 -17.042 27.901 1.00 61.47 95 HIS A C 1
ATOM 784 O O . HIS A 1 95 ? -37.430 -16.041 27.359 1.00 61.47 95 HIS A O 1
ATOM 790 N N . HIS A 1 96 ? -36.147 -17.874 27.253 1.00 62.06 96 HIS A N 1
ATOM 791 C CA . HIS A 1 96 ? -36.069 -17.891 25.794 1.00 62.06 96 HIS A CA 1
ATOM 792 C C . HIS A 1 96 ? -37.364 -18.500 25.263 1.00 62.06 96 HIS A C 1
ATOM 794 O O . HIS A 1 96 ? -37.627 -19.683 25.467 1.00 62.06 96 HIS A O 1
ATOM 800 N N . VAL A 1 97 ? -38.189 -17.687 24.608 1.00 62.25 97 VAL A N 1
ATOM 801 C CA . VAL A 1 97 ? -39.345 -18.187 23.861 1.00 62.25 97 VAL A CA 1
ATOM 802 C C . VAL A 1 97 ? -38.795 -18.796 22.566 1.00 62.25 97 VAL A C 1
ATOM 804 O O . VAL A 1 97 ? -38.191 -18.063 21.781 1.00 62.25 97 VAL A O 1
ATOM 807 N N . PRO A 1 98 ? -38.905 -20.117 22.339 1.00 48.59 98 PRO A N 1
ATOM 808 C CA . PRO A 1 98 ? -38.388 -20.714 21.122 1.00 48.59 98 PRO A CA 1
ATOM 809 C C . PRO A 1 98 ? -39.344 -20.392 19.969 1.00 48.59 98 PRO A C 1
ATOM 811 O O . PRO A 1 98 ? -40.487 -20.840 19.966 1.00 48.59 98 PRO A O 1
ATOM 814 N N . GLY A 1 99 ? -38.849 -19.638 18.989 1.00 59.97 99 GLY A N 1
ATOM 815 C CA . GLY A 1 99 ? -39.492 -19.461 17.689 1.00 59.97 99 GLY A CA 1
ATOM 816 C C . GLY A 1 99 ? -40.409 -18.245 17.576 1.00 59.97 99 GLY A C 1
ATOM 817 O O . GLY A 1 99 ? -41.574 -18.286 17.969 1.00 59.97 99 GLY A O 1
ATOM 818 N N . GLN A 1 100 ? -39.893 -17.209 16.918 1.00 44.06 100 GLN A N 1
ATOM 819 C CA . GLN A 1 100 ? -40.529 -16.670 15.715 1.00 44.06 100 GLN A CA 1
ATOM 820 C C . GLN A 1 100 ? -39.475 -16.585 14.616 1.00 44.06 100 GLN A C 1
ATOM 822 O O . GLN A 1 100 ? -38.324 -16.230 14.958 1.00 44.06 100 GLN A O 1
#